Protein AF-A0A7W8D0Y6-F1 (afdb_monomer_lite)

pLDDT: mean 95.3, std 3.11, range [85.56, 98.44]

Secondary structure (DSSP, 8-state):
-HHHHHHHHHH---HHHHHHHHHHHHH--S-SHHHHHHHHHHHHHHHHTT-HHHHHHHHGGGTT----S-HHHHHHHHHHHHHHHHH--

Organism: NCBI:txid915173

Sequence (89 aa):
MNETIQNIMDTVNKKGVQSNCKKILKKCSMKSAKDTGLITELAIWLYVYDYKSEAVSVCDLFKNESFDGNYTLWDNTDHAWCLKARILR

InterPro domains:
  IPR046553 Protein of unknown function DUF6707 [PF20453] (4-89)

Foldseek 3Di:
DLVLLVVCCVPPPDPLSVVLSVVQNPDQPLPDLVNLQSLLSNLVVCVVVVVLVSSLVSLCVCVPPDDPPDPSSVVSNVSSVVSNVVSVD

Radius of gyration: 12.07 Å; chains: 1; bounding box: 25×29×32 Å

Structure (mmCIF, N/CA/C/O backbone):
data_AF-A0A7W8D0Y6-F1
#
_entry.id   AF-A0A7W8D0Y6-F1
#
loop_
_atom_site.group_PDB
_atom_site.id
_atom_site.type_symbol
_atom_site.label_atom_id
_atom_site.label_alt_id
_atom_site.label_comp_id
_atom_site.label_asym_id
_atom_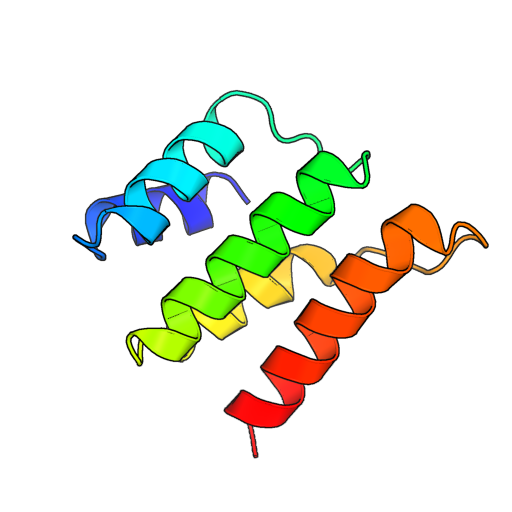site.label_entity_id
_atom_site.label_seq_id
_atom_site.pdbx_PDB_ins_code
_atom_site.Cartn_x
_atom_site.Cartn_y
_atom_site.Cartn_z
_atom_site.occupancy
_atom_site.B_iso_or_equiv
_atom_site.auth_seq_id
_atom_site.auth_comp_id
_atom_site.auth_asym_id
_atom_site.auth_atom_id
_atom_site.pdbx_PDB_model_num
ATOM 1 N N . MET A 1 1 ? -3.006 9.911 -4.217 1.00 88.94 1 MET A N 1
ATOM 2 C CA . MET A 1 1 ? -2.056 9.541 -3.145 1.00 88.94 1 MET A CA 1
ATOM 3 C C . MET A 1 1 ? -2.348 10.301 -1.862 1.00 88.94 1 MET A C 1
ATOM 5 O O . MET A 1 1 ? -2.873 9.682 -0.954 1.00 88.94 1 MET A O 1
ATOM 9 N N . ASN A 1 2 ? -2.060 11.606 -1.777 1.00 93.12 2 ASN A N 1
ATOM 10 C CA . ASN A 1 2 ? -2.131 12.343 -0.503 1.00 93.12 2 ASN A CA 1
ATOM 11 C C . ASN A 1 2 ? -3.493 12.248 0.197 1.00 93.12 2 ASN A C 1
ATOM 13 O O . ASN A 1 2 ? -3.522 11.972 1.386 1.00 93.12 2 ASN A O 1
ATOM 17 N N . GLU A 1 3 ? -4.598 12.388 -0.537 1.00 95.88 3 GLU A N 1
ATOM 18 C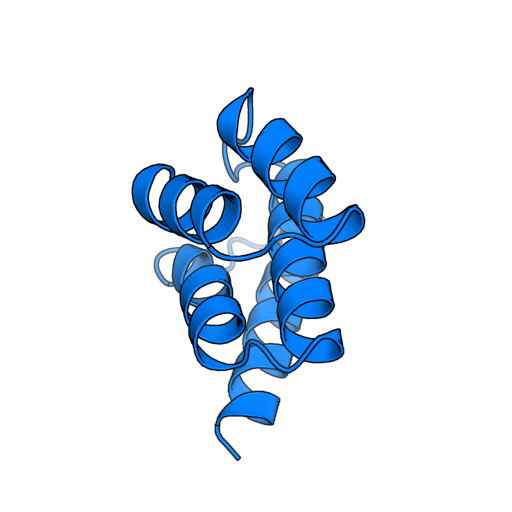 CA . GLU A 1 3 ? -5.952 12.245 0.016 1.00 95.88 3 GLU A CA 1
ATOM 19 C C . GLU A 1 3 ? -6.200 10.849 0.614 1.00 95.88 3 GLU A C 1
ATOM 21 O O . GLU A 1 3 ? -6.595 10.732 1.768 1.00 95.88 3 GLU A O 1
ATOM 26 N N . THR A 1 4 ? -5.873 9.780 -0.122 1.00 96.81 4 THR A N 1
ATOM 27 C CA . THR A 1 4 ? -5.971 8.390 0.359 1.00 96.81 4 THR A CA 1
ATOM 28 C C . THR A 1 4 ? -5.182 8.183 1.652 1.00 96.81 4 THR A C 1
ATOM 30 O O . THR A 1 4 ? -5.688 7.599 2.605 1.00 96.81 4 THR A O 1
ATOM 33 N N . ILE A 1 5 ? -3.943 8.680 1.699 1.00 97.62 5 ILE A N 1
ATOM 34 C CA . ILE A 1 5 ? -3.058 8.520 2.859 1.00 97.62 5 ILE A CA 1
ATOM 35 C C . ILE A 1 5 ? -3.548 9.347 4.051 1.00 97.62 5 ILE A C 1
ATOM 37 O O . ILE A 1 5 ? -3.465 8.878 5.185 1.00 97.62 5 ILE A O 1
ATOM 41 N N . GLN A 1 6 ? -4.068 10.551 3.802 1.00 97.62 6 GLN A N 1
ATOM 42 C CA . GLN A 1 6 ? -4.640 11.409 4.835 1.00 97.62 6 GLN A CA 1
ATOM 43 C C . GLN A 1 6 ? -5.870 10.749 5.463 1.00 97.62 6 GLN A C 1
ATOM 45 O O . GLN A 1 6 ? -5.900 10.576 6.676 1.00 97.62 6 GLN A O 1
ATOM 50 N N . ASN A 1 7 ? -6.799 10.250 4.643 1.00 97.88 7 ASN A N 1
ATOM 51 C CA . ASN A 1 7 ? -7.982 9.537 5.127 1.00 97.88 7 ASN A CA 1
ATOM 52 C C . ASN A 1 7 ? -7.602 8.325 5.992 1.00 97.88 7 ASN A C 1
ATOM 54 O O . ASN A 1 7 ? -8.150 8.153 7.075 1.00 97.88 7 ASN A O 1
ATOM 58 N N . ILE A 1 8 ? -6.620 7.522 5.563 1.00 98.00 8 ILE A N 1
ATOM 59 C CA . ILE A 1 8 ? -6.114 6.386 6.356 1.00 98.00 8 ILE A CA 1
ATOM 60 C C . ILE A 1 8 ? -5.497 6.857 7.678 1.00 98.00 8 ILE A C 1
ATOM 62 O O . ILE A 1 8 ? -5.679 6.216 8.713 1.00 98.00 8 ILE A O 1
ATOM 66 N N . MET A 1 9 ? -4.749 7.963 7.663 1.00 97.06 9 MET A N 1
ATOM 67 C CA . MET A 1 9 ? -4.176 8.532 8.882 1.00 97.06 9 MET A CA 1
ATOM 68 C C . MET A 1 9 ? -5.264 9.018 9.848 1.00 97.06 9 MET A C 1
ATOM 70 O O . MET A 1 9 ? -5.087 8.909 11.057 1.00 97.06 9 MET A O 1
ATOM 74 N N . ASP A 1 10 ? -6.391 9.505 9.346 1.00 97.12 10 ASP A N 1
ATOM 75 C CA . ASP A 1 10 ? -7.473 10.008 10.192 1.00 97.12 10 ASP A CA 1
ATOM 76 C C . ASP A 1 10 ? -8.343 8.875 10.766 1.00 97.12 10 ASP A C 1
ATOM 78 O O . ASP A 1 10 ? -8.849 8.992 11.883 1.00 97.12 10 ASP A O 1
ATOM 82 N N . THR A 1 11 ? -8.474 7.748 10.057 1.00 96.5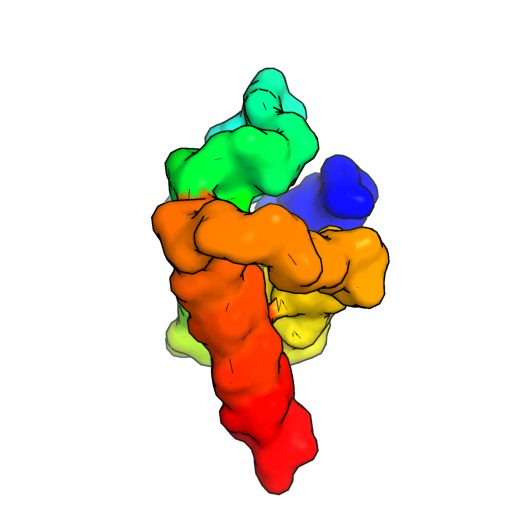0 11 THR A N 1
ATOM 83 C CA . THR A 1 11 ? -9.347 6.631 10.464 1.00 96.50 11 THR A CA 1
ATOM 84 C C . THR A 1 11 ? -8.623 5.487 11.179 1.00 96.50 11 THR A C 1
ATOM 86 O O . THR A 1 11 ? -9.222 4.812 12.020 1.00 96.50 11 THR A O 1
ATOM 89 N N . VAL A 1 12 ? -7.334 5.254 10.904 1.00 97.00 12 VAL A N 1
ATOM 90 C CA . VAL A 1 12 ? -6.594 4.091 11.423 1.00 97.00 12 VAL A CA 1
ATOM 91 C C . VAL A 1 12 ? -5.606 4.492 12.518 1.00 97.00 12 VAL A C 1
ATOM 93 O O . VAL A 1 12 ? -4.439 4.814 12.275 1.00 97.00 12 VAL A O 1
ATOM 96 N N . ASN A 1 13 ? -6.034 4.390 13.779 1.00 95.44 13 ASN A N 1
ATOM 97 C CA . ASN A 1 13 ? -5.196 4.707 14.941 1.00 95.44 13 ASN A CA 1
ATOM 98 C C . ASN A 1 13 ? -4.260 3.544 15.343 1.00 95.44 13 ASN A C 1
ATOM 100 O O . ASN A 1 13 ? -4.414 2.912 16.392 1.00 95.44 13 ASN A O 1
ATOM 104 N N . LYS A 1 14 ? -3.276 3.239 14.489 1.00 97.31 14 LYS A N 1
ATOM 105 C CA . LYS A 1 14 ? -2.209 2.259 14.760 1.00 97.31 14 LYS A CA 1
ATOM 106 C C . LYS A 1 14 ? -0.841 2.902 14.575 1.00 97.31 14 LYS A C 1
ATOM 108 O O . LYS A 1 14 ? -0.573 3.509 13.545 1.00 97.31 14 LYS A O 1
ATOM 113 N N . LYS A 1 15 ? 0.064 2.729 15.544 1.00 93.94 15 LYS A N 1
ATOM 114 C CA . LYS A 1 15 ? 1.378 3.406 15.566 1.00 93.94 15 LYS A CA 1
ATOM 115 C C . LYS A 1 15 ? 2.189 3.220 14.272 1.00 93.94 15 LYS A C 1
ATOM 117 O O . LYS A 1 15 ? 2.754 4.195 13.780 1.00 93.94 15 LYS A O 1
ATOM 122 N N . GLY A 1 16 ? 2.238 1.998 13.730 1.00 91.69 16 GLY A N 1
ATOM 123 C CA . GLY A 1 16 ? 2.945 1.696 12.475 1.00 91.69 16 GLY A CA 1
ATOM 124 C C . GLY A 1 16 ? 2.349 2.438 11.276 1.00 91.69 16 GLY A C 1
ATOM 125 O O . GLY A 1 16 ? 3.063 3.145 10.568 1.00 91.69 16 GLY A O 1
ATOM 126 N N . VAL A 1 17 ? 1.020 2.379 11.138 1.00 97.38 17 VAL A N 1
ATOM 127 C CA . VAL A 1 17 ? 0.255 3.082 10.094 1.00 97.38 17 VAL A CA 1
ATOM 128 C C . VAL A 1 17 ? 0.474 4.592 10.182 1.00 97.38 17 VAL A C 1
ATOM 130 O O . VAL A 1 17 ? 0.926 5.209 9.223 1.00 97.38 17 VAL A O 1
ATOM 133 N N . GLN A 1 18 ? 0.281 5.176 11.365 1.00 97.38 18 GLN A N 1
ATOM 134 C CA . GLN A 1 18 ? 0.471 6.607 11.621 1.00 97.38 18 GLN A CA 1
ATOM 135 C C . GLN A 1 18 ? 1.885 7.086 11.267 1.00 97.38 18 GLN A C 1
ATOM 137 O O . GLN A 1 18 ? 2.063 8.149 10.671 1.00 97.38 18 GLN A O 1
ATOM 142 N N . SER A 1 19 ? 2.912 6.311 11.633 1.00 95.81 19 SER A N 1
ATOM 143 C CA . SER A 1 19 ? 4.302 6.648 11.312 1.00 95.81 19 SER A CA 1
ATOM 144 C C . SER A 1 19 ? 4.543 6.662 9.804 1.00 95.81 19 SER A C 1
ATOM 146 O O . SER A 1 19 ? 5.163 7.598 9.292 1.00 95.81 19 SER A O 1
ATOM 148 N N . ASN A 1 20 ? 4.035 5.657 9.089 1.00 96.12 20 ASN A N 1
ATOM 149 C CA . ASN A 1 20 ? 4.235 5.544 7.650 1.00 96.12 20 ASN A CA 1
ATOM 150 C C . ASN A 1 20 ? 3.431 6.597 6.881 1.00 96.12 20 ASN A C 1
ATOM 152 O O . ASN A 1 20 ? 4.024 7.275 6.042 1.00 96.12 20 ASN A O 1
ATOM 156 N N . CYS A 1 21 ? 2.169 6.859 7.241 1.00 97.69 21 CYS A N 1
ATOM 157 C CA . CYS A 1 21 ? 1.383 7.947 6.648 1.00 97.69 21 CYS A CA 1
ATOM 158 C C . CYS A 1 21 ? 2.104 9.299 6.766 1.00 97.69 21 CYS A C 1
ATOM 160 O O . CYS A 1 21 ? 2.272 9.998 5.769 1.00 97.69 21 CYS A O 1
ATOM 162 N N . LYS A 1 22 ? 2.641 9.633 7.949 1.00 97.25 22 LYS A N 1
ATOM 163 C CA . LYS A 1 22 ? 3.405 10.879 8.158 1.00 97.25 22 LYS A CA 1
ATOM 164 C C . LYS A 1 22 ? 4.659 10.963 7.287 1.00 97.25 22 LYS A C 1
ATOM 166 O O . LYS A 1 22 ? 4.964 12.028 6.751 1.00 97.25 22 LYS A O 1
ATOM 171 N N . LYS A 1 23 ? 5.407 9.862 7.142 1.00 96.06 23 LYS A N 1
ATOM 172 C CA . LYS A 1 23 ? 6.591 9.821 6.262 1.00 96.06 23 LYS A CA 1
ATOM 173 C C . LYS A 1 23 ? 6.198 10.018 4.799 1.00 96.06 23 LYS A C 1
ATOM 175 O O . LYS A 1 23 ? 6.899 10.744 4.094 1.00 96.06 23 LYS A O 1
ATOM 180 N N . ILE A 1 24 ? 5.097 9.394 4.377 1.00 96.62 24 ILE A N 1
ATOM 181 C CA . ILE A 1 24 ? 4.601 9.458 3.004 1.00 96.62 24 ILE A CA 1
ATOM 182 C C . ILE A 1 24 ? 4.154 10.883 2.669 1.00 96.62 24 ILE A C 1
ATOM 184 O O . ILE A 1 24 ? 4.701 11.487 1.748 1.00 96.62 24 ILE A O 1
ATOM 188 N N . LEU A 1 25 ? 3.268 11.465 3.483 1.00 96.69 25 LEU A N 1
ATOM 189 C CA . LEU A 1 25 ? 2.736 12.820 3.282 1.00 96.69 25 LEU A CA 1
ATOM 190 C C . LEU A 1 25 ? 3.820 13.905 3.281 1.00 96.69 25 LEU A C 1
ATOM 192 O O . LEU A 1 25 ? 3.666 14.930 2.625 1.00 96.69 25 LEU A O 1
ATOM 196 N N . LYS A 1 26 ? 4.930 13.694 3.999 1.00 95.38 26 LYS A N 1
ATOM 197 C CA . LYS A 1 26 ? 6.007 14.686 4.095 1.00 95.38 26 LYS A CA 1
ATOM 198 C C . LYS A 1 26 ? 6.847 14.810 2.821 1.00 95.38 26 LYS A C 1
ATOM 200 O O . LYS A 1 26 ? 7.326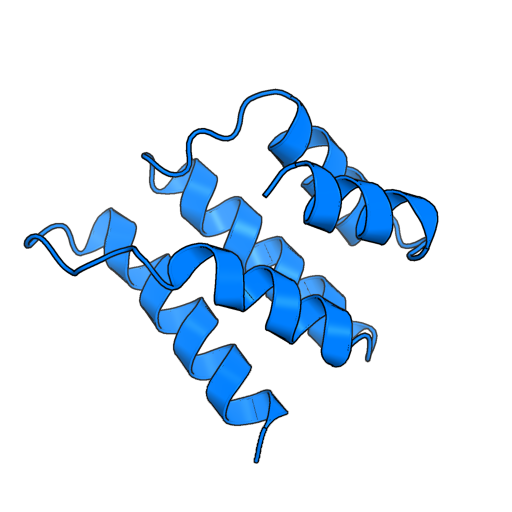 15.906 2.541 1.00 95.38 26 LYS A O 1
ATOM 205 N N . LYS A 1 27 ? 7.150 13.703 2.132 1.00 91.44 27 LYS A N 1
ATOM 206 C CA . LYS A 1 27 ? 8.183 13.711 1.073 1.00 91.44 27 LYS A CA 1
ATOM 207 C C . LYS A 1 27 ? 8.118 12.592 0.030 1.00 91.44 27 LYS A C 1
ATOM 209 O O . LYS A 1 27 ? 9.048 12.488 -0.764 1.00 91.44 27 LYS A O 1
ATOM 214 N N . CYS A 1 28 ? 7.116 11.716 0.063 1.00 92.75 28 CYS A N 1
ATOM 215 C CA . CYS A 1 28 ? 7.080 10.588 -0.864 1.00 92.75 28 CYS A CA 1
ATOM 216 C C . CYS A 1 28 ? 6.813 11.081 -2.286 1.00 92.75 28 CYS A C 1
ATOM 218 O O . CYS A 1 28 ? 5.825 11.767 -2.543 1.00 92.75 28 CYS A O 1
ATOM 220 N N . SER A 1 29 ? 7.710 10.720 -3.198 1.00 90.06 29 SER A N 1
ATOM 221 C CA . SER A 1 29 ? 7.625 11.052 -4.621 1.00 90.06 29 SER A CA 1
ATOM 222 C C . SER A 1 29 ? 7.247 9.855 -5.491 1.00 90.06 29 SER A C 1
ATOM 224 O O . SER A 1 29 ? 7.064 10.021 -6.691 1.00 90.06 29 SER A O 1
ATOM 226 N N . MET A 1 30 ? 7.193 8.656 -4.898 1.00 87.75 30 MET A N 1
ATOM 227 C CA . MET A 1 30 ? 7.058 7.354 -5.569 1.00 87.75 30 MET A CA 1
ATOM 228 C C . MET A 1 30 ? 8.196 6.986 -6.539 1.00 87.75 30 MET A C 1
ATOM 230 O O . MET A 1 30 ? 8.163 5.915 -7.126 1.00 87.75 30 MET A O 1
ATOM 234 N N . LYS A 1 31 ? 9.248 7.807 -6.662 1.00 87.94 31 LYS A N 1
ATOM 235 C CA . LYS A 1 31 ? 10.345 7.610 -7.633 1.00 87.94 31 LYS A CA 1
ATOM 236 C C . LYS A 1 31 ? 11.589 6.921 -7.067 1.00 87.94 31 LYS A C 1
ATOM 238 O O . LYS A 1 31 ? 12.622 6.867 -7.728 1.00 87.94 31 LYS A O 1
ATOM 243 N N . SER A 1 32 ? 11.543 6.448 -5.824 1.00 91.88 32 SER A N 1
ATOM 244 C CA . SER A 1 32 ? 12.687 5.808 -5.167 1.00 91.88 32 SER A CA 1
ATOM 245 C C . SER A 1 32 ? 12.280 4.508 -4.489 1.00 91.88 32 SER A C 1
ATOM 247 O O . SER A 1 32 ? 11.152 4.382 -4.022 1.00 91.88 32 SER A O 1
ATOM 249 N N . ALA A 1 33 ? 13.217 3.564 -4.359 1.00 92.75 33 ALA A N 1
ATOM 250 C CA . ALA A 1 33 ? 12.937 2.263 -3.742 1.00 92.75 33 ALA A CA 1
ATOM 251 C C . ALA A 1 33 ? 12.512 2.417 -2.277 1.00 92.75 33 ALA A C 1
ATOM 253 O O . ALA A 1 33 ? 11.708 1.658 -1.749 1.00 92.75 33 ALA A O 1
ATOM 254 N N . LYS A 1 34 ? 13.015 3.466 -1.623 1.00 94.06 34 LYS A N 1
ATOM 255 C CA . LYS A 1 34 ? 12.591 3.854 -0.282 1.00 94.06 34 LYS A CA 1
ATOM 256 C C . LYS A 1 34 ? 11.134 4.312 -0.247 1.00 94.06 34 LYS A C 1
ATOM 258 O O . LYS A 1 34 ? 10.420 3.969 0.689 1.00 94.06 34 LYS A O 1
ATOM 263 N N . ASP A 1 35 ? 10.711 5.097 -1.232 1.00 94.25 35 ASP A N 1
ATOM 264 C CA . ASP A 1 35 ? 9.334 5.577 -1.329 1.00 94.25 35 ASP A CA 1
ATOM 265 C C . ASP A 1 35 ? 8.372 4.427 -1.652 1.00 94.25 35 ASP A C 1
ATOM 267 O O . ASP A 1 35 ? 7.364 4.272 -0.963 1.00 94.25 35 ASP A O 1
ATOM 271 N N . THR A 1 36 ? 8.703 3.585 -2.637 1.00 94.88 36 THR A N 1
ATOM 272 C CA . THR A 1 36 ? 7.874 2.423 -2.997 1.00 94.88 36 THR A CA 1
ATOM 273 C C . THR A 1 36 ? 7.815 1.400 -1.860 1.00 94.88 36 THR A C 1
ATOM 275 O O . THR A 1 36 ? 6.743 0.874 -1.554 1.00 94.88 36 THR A O 1
ATOM 278 N N . GLY A 1 37 ? 8.927 1.199 -1.148 1.00 95.69 37 GLY A N 1
ATOM 279 C CA . GLY A 1 37 ? 8.985 0.374 0.056 1.00 95.69 37 GLY A CA 1
ATOM 280 C C . GLY A 1 37 ? 8.101 0.907 1.184 1.00 95.69 37 GLY A C 1
ATOM 281 O O . GLY A 1 37 ? 7.364 0.135 1.785 1.00 95.69 37 GLY A O 1
ATOM 282 N N . LEU A 1 38 ? 8.089 2.223 1.434 1.00 96.62 38 LEU A N 1
ATOM 283 C CA . LEU A 1 38 ? 7.220 2.834 2.453 1.00 96.62 38 LEU A CA 1
ATOM 284 C C . LEU A 1 38 ? 5.725 2.652 2.152 1.00 96.62 38 LEU A C 1
ATOM 286 O O . LEU A 1 38 ? 4.946 2.398 3.071 1.00 96.62 38 LEU A O 1
ATOM 290 N N . ILE A 1 39 ? 5.318 2.786 0.886 1.00 96.75 39 ILE A N 1
ATOM 291 C CA . ILE A 1 39 ? 3.924 2.566 0.463 1.00 96.75 39 ILE A CA 1
ATOM 292 C C . ILE A 1 39 ? 3.541 1.094 0.638 1.00 96.75 39 ILE A C 1
ATOM 294 O O . ILE A 1 39 ? 2.486 0.785 1.190 1.00 96.75 39 ILE A O 1
ATOM 298 N N . THR A 1 40 ? 4.424 0.185 0.231 1.00 97.19 40 THR A N 1
ATOM 299 C CA . THR A 1 40 ? 4.208 -1.263 0.361 1.00 97.19 40 THR A CA 1
ATOM 300 C C . THR A 1 40 ? 4.128 -1.682 1.828 1.00 97.19 40 THR A C 1
ATOM 302 O O . THR A 1 40 ? 3.216 -2.406 2.221 1.00 97.19 40 THR A O 1
ATOM 305 N N . GLU A 1 41 ? 5.019 -1.161 2.675 1.00 97.12 41 GLU A N 1
ATOM 306 C CA . GLU A 1 41 ? 5.006 -1.400 4.119 1.00 97.12 41 GLU A CA 1
ATOM 307 C C . GLU A 1 41 ? 3.696 -0.915 4.758 1.00 97.12 41 GLU A C 1
ATOM 309 O O . GLU A 1 41 ? 3.126 -1.600 5.607 1.00 97.12 41 GLU A O 1
ATOM 314 N N . LEU A 1 42 ? 3.180 0.247 4.340 1.00 98.31 42 LEU A N 1
ATOM 315 C CA . LEU A 1 42 ? 1.878 0.734 4.792 1.00 98.31 42 LEU A CA 1
ATOM 316 C C . LEU A 1 42 ? 0.748 -0.242 4.423 1.00 98.31 42 LEU A C 1
ATOM 318 O O . LEU A 1 42 ? -0.064 -0.565 5.291 1.00 98.31 42 LEU A O 1
ATOM 322 N N . ALA A 1 43 ? 0.709 -0.737 3.182 1.00 98.31 43 ALA A N 1
ATOM 323 C CA . ALA A 1 43 ? -0.296 -1.713 2.753 1.00 98.31 43 ALA A CA 1
ATOM 324 C C . ALA A 1 43 ? -0.224 -3.011 3.578 1.00 98.31 43 ALA A C 1
ATOM 326 O O . ALA A 1 43 ? -1.254 -3.524 4.019 1.00 98.31 43 ALA A O 1
ATOM 327 N N . ILE A 1 44 ? 0.990 -3.500 3.859 1.00 97.94 44 ILE A N 1
ATOM 328 C CA . ILE A 1 44 ? 1.215 -4.679 4.707 1.00 97.94 44 ILE A CA 1
ATOM 329 C C . ILE A 1 44 ? 0.695 -4.435 6.127 1.00 97.94 44 ILE A C 1
ATOM 331 O O . ILE A 1 44 ? -0.031 -5.274 6.656 1.00 97.94 44 ILE A O 1
ATOM 335 N N . TRP A 1 45 ? 1.012 -3.293 6.747 1.00 98.06 45 TRP A N 1
ATOM 336 C CA . TRP A 1 45 ? 0.513 -2.971 8.089 1.00 98.06 45 TRP A CA 1
ATOM 337 C C . TRP A 1 45 ? -1.012 -2.908 8.144 1.00 98.06 45 TRP A C 1
ATOM 339 O O . TRP A 1 45 ? -1.607 -3.427 9.088 1.00 98.06 45 TRP A O 1
ATOM 349 N N . LEU A 1 46 ? -1.645 -2.295 7.142 1.00 98.44 46 LEU A N 1
ATOM 350 C CA . LEU A 1 46 ? -3.103 -2.245 7.040 1.00 98.44 46 LEU A CA 1
ATOM 351 C C . LEU A 1 46 ? -3.694 -3.652 6.943 1.00 98.44 46 LEU A C 1
ATOM 353 O O . LEU A 1 46 ? -4.610 -3.975 7.695 1.00 98.44 46 LEU A O 1
ATOM 357 N N . TYR A 1 47 ? -3.113 -4.514 6.106 1.00 97.88 47 TYR A N 1
ATOM 358 C CA . TYR A 1 47 ? -3.531 -5.909 5.990 1.00 97.88 47 TYR A CA 1
ATOM 359 C C . TYR A 1 47 ? -3.360 -6.696 7.297 1.00 97.88 47 TYR A C 1
ATOM 361 O O . TYR A 1 47 ? -4.283 -7.390 7.716 1.00 97.88 47 TYR A O 1
ATOM 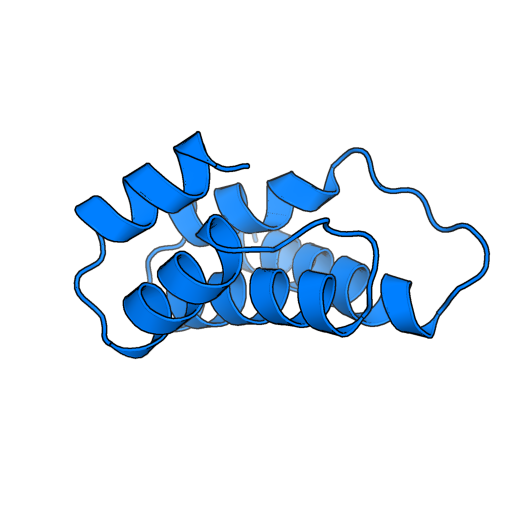369 N N . VAL A 1 48 ? -2.213 -6.562 7.973 1.00 96.88 48 VAL A N 1
ATOM 370 C CA . VAL A 1 48 ? -1.929 -7.226 9.261 1.00 96.88 48 VAL A CA 1
ATOM 371 C C . VAL A 1 48 ? -2.936 -6.824 10.340 1.00 96.88 48 VAL A C 1
ATOM 373 O O . VAL A 1 48 ? -3.279 -7.636 11.196 1.00 96.88 48 VAL A O 1
ATOM 376 N N . TYR A 1 49 ? -3.430 -5.587 10.298 1.00 97.19 49 TYR A N 1
ATOM 377 C CA . TYR A 1 49 ? -4.459 -5.092 11.211 1.00 97.19 49 TYR A CA 1
ATOM 378 C C . TYR A 1 49 ? -5.900 -5.278 10.699 1.00 97.19 49 TYR A C 1
ATOM 380 O O . TYR A 1 49 ? -6.815 -4.726 11.304 1.00 97.19 49 TYR A O 1
ATOM 388 N N . ASP A 1 50 ? -6.101 -6.056 9.631 1.00 96.88 50 ASP A N 1
ATOM 389 C CA . ASP A 1 50 ? -7.394 -6.385 9.007 1.00 96.88 50 ASP A CA 1
ATOM 390 C C . ASP A 1 50 ? -8.145 -5.203 8.346 1.00 96.88 50 ASP A C 1
ATOM 392 O O . ASP A 1 50 ? -9.326 -5.302 8.022 1.00 96.88 50 ASP A O 1
ATOM 396 N N . TYR A 1 51 ? -7.447 -4.105 8.033 1.00 97.88 51 TYR A N 1
ATOM 397 C CA . TYR A 1 51 ? -7.959 -2.986 7.220 1.00 97.88 51 TYR A CA 1
ATOM 398 C C . TYR A 1 51 ? -7.798 -3.281 5.721 1.00 97.88 51 TYR A C 1
ATOM 400 O O . TYR A 1 51 ? -7.003 -2.661 5.008 1.00 97.88 51 TYR A O 1
ATOM 408 N N . LYS A 1 52 ? -8.506 -4.309 5.242 1.00 97.69 52 LYS A N 1
ATOM 409 C CA . LYS A 1 52 ? -8.345 -4.853 3.880 1.00 97.69 52 LYS A CA 1
ATOM 410 C C . LYS A 1 52 ? -8.686 -3.847 2.777 1.00 97.69 52 LYS A C 1
ATOM 412 O O . LYS A 1 52 ? -7.956 -3.772 1.790 1.00 97.69 52 LYS A O 1
ATOM 417 N N . SER A 1 53 ? -9.752 -3.064 2.935 1.00 97.56 53 SER A N 1
ATOM 418 C CA . SER A 1 53 ? -10.165 -2.033 1.969 1.00 97.56 53 SER A CA 1
ATOM 419 C C . SER A 1 53 ? -9.106 -0.948 1.782 1.00 97.56 53 SER A C 1
ATOM 421 O O . SER A 1 53 ? -8.783 -0.547 0.660 1.00 97.56 53 SER A O 1
ATOM 423 N N . GLU A 1 54 ? -8.529 -0.493 2.885 1.00 98.19 54 GLU A N 1
ATOM 424 C CA . GLU A 1 54 ? -7.489 0.521 2.932 1.00 98.19 54 GLU A CA 1
ATOM 425 C C . GLU A 1 54 ? -6.188 -0.037 2.359 1.00 98.19 54 GLU A C 1
ATOM 427 O O . GLU A 1 54 ? -5.544 0.634 1.557 1.00 98.19 54 GLU A O 1
ATOM 432 N N . ALA A 1 55 ? -5.833 -1.282 2.697 1.00 98.38 55 ALA A N 1
ATOM 433 C CA . ALA A 1 55 ? -4.674 -1.961 2.123 1.00 98.38 55 ALA A CA 1
ATOM 434 C C . ALA A 1 55 ? -4.769 -2.039 0.590 1.00 98.38 55 ALA A C 1
ATOM 436 O O . ALA A 1 55 ? -3.819 -1.667 -0.098 1.00 98.38 55 ALA A O 1
ATOM 437 N N . VAL A 1 56 ? -5.929 -2.431 0.046 1.00 98.38 56 VAL A N 1
ATOM 438 C CA . VAL A 1 56 ? -6.175 -2.439 -1.409 1.00 98.38 56 VAL A CA 1
ATOM 439 C C . VAL A 1 56 ? -6.042 -1.037 -2.003 1.00 98.38 56 VAL A C 1
ATOM 441 O O . VAL A 1 56 ? -5.363 -0.868 -3.014 1.00 98.38 56 VAL A O 1
ATOM 444 N N . SER A 1 57 ? -6.616 -0.028 -1.345 1.00 98.19 57 SER A N 1
ATOM 445 C CA . SER A 1 57 ? -6.538 1.370 -1.792 1.00 98.19 57 SER A CA 1
ATOM 446 C C . SER A 1 57 ? -5.098 1.897 -1.831 1.00 98.19 57 SER A C 1
ATOM 448 O O . SER A 1 57 ? -4.759 2.703 -2.697 1.00 98.19 57 SER A O 1
ATOM 450 N N . VAL A 1 58 ? -4.236 1.442 -0.914 1.00 98.00 58 VAL A N 1
ATOM 451 C CA . VAL A 1 58 ? -2.802 1.766 -0.923 1.00 98.00 58 VAL A CA 1
ATOM 452 C C . VAL A 1 58 ? -2.077 1.033 -2.050 1.00 98.00 58 VAL A C 1
ATOM 454 O O . VAL A 1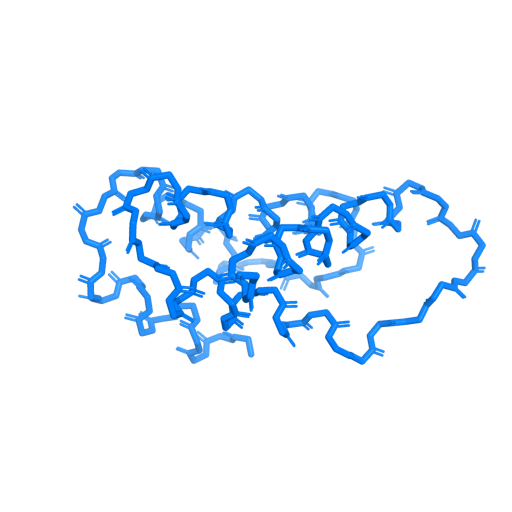 58 ? -1.273 1.658 -2.738 1.00 98.00 58 VAL A O 1
ATOM 457 N N . CYS A 1 59 ? -2.376 -0.247 -2.301 1.00 98.00 59 CYS A N 1
ATOM 458 C CA . CYS A 1 59 ? -1.811 -0.970 -3.447 1.00 98.00 59 CYS A CA 1
ATOM 459 C C . CYS A 1 59 ? -2.173 -0.298 -4.784 1.00 98.00 59 CYS A C 1
ATOM 461 O O . CYS A 1 59 ? -1.327 -0.187 -5.670 1.00 98.00 59 CYS A O 1
ATOM 463 N N . ASP A 1 60 ? -3.395 0.229 -4.907 1.00 97.75 60 ASP A N 1
ATOM 464 C CA . ASP A 1 60 ? -3.874 0.936 -6.103 1.00 97.75 60 ASP A CA 1
ATOM 465 C C . ASP A 1 60 ? -3.141 2.247 -6.407 1.00 97.75 60 ASP A C 1
ATOM 467 O O . ASP A 1 60 ? -3.286 2.794 -7.504 1.00 97.75 60 ASP A O 1
ATOM 471 N N . LEU A 1 61 ? -2.299 2.740 -5.494 1.00 96.56 61 LEU A N 1
ATOM 472 C CA . LEU A 1 61 ? -1.417 3.870 -5.780 1.00 96.56 61 LEU A CA 1
ATOM 473 C C . LEU A 1 61 ? -0.408 3.547 -6.889 1.00 96.56 61 LEU A C 1
ATOM 475 O O . LEU A 1 61 ? -0.017 4.455 -7.616 1.00 96.56 61 LEU A O 1
ATOM 479 N N . PHE A 1 62 ? -0.045 2.273 -7.069 1.00 95.38 62 PHE A N 1
ATOM 480 C CA . PHE A 1 62 ? 0.869 1.824 -8.123 1.00 95.38 62 PHE A CA 1
ATOM 481 C C . PHE A 1 62 ? 0.191 1.545 -9.473 1.00 95.38 62 PHE A C 1
ATOM 483 O O . PHE A 1 62 ? 0.864 1.129 -10.409 1.00 95.38 62 PHE A O 1
ATOM 490 N N . LYS A 1 63 ? -1.124 1.766 -9.621 1.00 93.81 63 LYS A N 1
ATOM 491 C CA . LYS A 1 63 ? -1.889 1.367 -10.825 1.00 93.81 63 LYS A CA 1
ATOM 492 C C . LYS A 1 63 ? -1.359 1.908 -12.160 1.00 93.81 63 LYS A C 1
ATOM 494 O O . LYS A 1 63 ? -1.637 1.322 -13.197 1.00 93.81 63 LYS A O 1
ATOM 499 N N . ASN A 1 64 ? -0.663 3.043 -12.126 1.00 91.25 64 ASN A N 1
ATOM 500 C CA . ASN A 1 64 ? -0.126 3.713 -13.310 1.00 91.25 64 ASN A CA 1
ATOM 501 C C . ASN A 1 64 ? 1.384 3.484 -13.480 1.00 91.25 64 ASN A C 1
ATOM 503 O O . ASN A 1 64 ? 1.963 4.002 -14.432 1.00 91.25 64 ASN A O 1
ATOM 507 N N . GLU A 1 65 ? 2.020 2.754 -12.563 1.00 90.25 65 GLU A N 1
ATOM 508 C CA . GLU A 1 65 ? 3.436 2.425 -12.663 1.00 90.25 65 GLU A CA 1
ATOM 509 C C . GLU A 1 65 ? 3.617 1.223 -13.590 1.00 90.25 65 GLU A C 1
ATOM 511 O O . GLU A 1 65 ? 2.912 0.216 -13.490 1.00 90.25 65 GLU A O 1
ATOM 516 N N . SER A 1 66 ? 4.583 1.325 -14.495 1.00 90.19 66 SER A N 1
ATOM 517 C CA . SER A 1 66 ? 4.953 0.264 -15.427 1.00 90.19 66 SER A CA 1
ATOM 518 C C . SER A 1 66 ? 6.401 -0.132 -15.207 1.00 90.19 66 SER A C 1
ATOM 520 O O . SER A 1 66 ? 7.244 0.729 -14.960 1.00 90.19 66 SER A O 1
ATOM 522 N N . PHE A 1 67 ? 6.702 -1.417 -15.356 1.00 92.00 67 PHE A N 1
ATOM 523 C CA . PHE A 1 67 ? 8.073 -1.892 -15.278 1.00 92.00 67 PHE A CA 1
ATOM 524 C C . PHE A 1 67 ? 8.928 -1.282 -16.398 1.00 92.00 67 PHE A C 1
ATOM 526 O O . PHE A 1 67 ? 8.605 -1.426 -17.577 1.00 92.00 67 PHE A O 1
ATOM 533 N N . ASP A 1 68 ? 10.024 -0.623 -16.024 1.00 91.25 68 ASP A N 1
ATOM 534 C CA . ASP A 1 68 ? 10.947 0.074 -16.930 1.00 91.25 68 ASP A CA 1
ATOM 535 C C . ASP A 1 68 ? 12.333 -0.596 -17.021 1.00 91.25 68 ASP A C 1
ATOM 537 O O . ASP A 1 68 ? 13.247 -0.061 -17.647 1.00 91.25 68 ASP A O 1
ATOM 541 N N . GLY A 1 69 ? 12.504 -1.767 -16.397 1.00 92.06 69 GLY A N 1
ATOM 542 C CA . GLY A 1 69 ? 13.793 -2.452 -16.264 1.00 92.06 69 GLY A CA 1
ATOM 543 C C . GLY A 1 69 ? 14.453 -2.297 -14.888 1.00 92.06 69 GLY A C 1
ATOM 544 O O . GLY A 1 69 ? 15.395 -3.032 -14.584 1.00 92.06 69 GLY A O 1
ATOM 545 N N . ASN A 1 70 ? 13.972 -1.395 -14.025 1.00 90.75 70 ASN A N 1
ATOM 546 C CA . ASN A 1 70 ? 14.528 -1.195 -12.688 1.00 90.75 70 ASN A CA 1
ATOM 547 C C . ASN A 1 70 ? 13.887 -2.118 -11.640 1.00 90.75 70 ASN A C 1
ATOM 549 O O . ASN A 1 70 ? 12.938 -1.753 -10.944 1.00 90.75 70 ASN A O 1
ATOM 553 N N . TYR A 1 71 ? 14.473 -3.300 -11.465 1.00 89.38 71 TYR A N 1
ATOM 554 C CA . TYR A 1 71 ? 14.029 -4.277 -10.465 1.00 89.38 71 TYR A CA 1
ATOM 555 C C . TYR A 1 71 ? 14.054 -3.747 -9.024 1.00 89.38 71 TYR A C 1
ATOM 557 O O . TYR A 1 71 ? 13.176 -4.068 -8.235 1.00 89.38 71 TYR A O 1
ATOM 565 N N . THR A 1 72 ? 14.986 -2.847 -8.688 1.00 87.06 72 THR A N 1
ATOM 566 C CA . THR A 1 72 ? 15.081 -2.301 -7.319 1.00 87.06 72 THR A CA 1
ATOM 567 C C . THR A 1 72 ? 13.836 -1.492 -6.939 1.00 87.06 72 THR A C 1
ATOM 569 O O . THR A 1 72 ? 13.432 -1.471 -5.777 1.00 87.06 72 THR A O 1
ATOM 572 N N . LEU A 1 73 ? 13.232 -0.791 -7.904 1.00 85.56 73 LEU A N 1
ATOM 573 C CA . LEU A 1 73 ? 11.956 -0.103 -7.701 1.00 85.56 73 LEU A CA 1
ATOM 574 C C . LEU A 1 73 ? 10.784 -1.077 -7.777 1.00 85.56 73 LEU A C 1
ATOM 576 O O . LEU A 1 73 ? 9.878 -1.003 -6.941 1.00 85.56 73 LEU A O 1
ATOM 580 N N . TRP A 1 74 ? 10.831 -1.963 -8.773 1.00 93.19 74 TRP A N 1
ATOM 581 C CA . TRP A 1 74 ? 9.734 -2.845 -9.140 1.00 93.19 74 TRP A CA 1
ATOM 582 C C . TRP A 1 74 ? 9.398 -3.880 -8.071 1.00 93.19 74 TRP A C 1
ATOM 584 O O . TRP A 1 74 ? 8.218 -4.131 -7.858 1.00 93.19 74 TRP A O 1
ATOM 594 N N . ASP A 1 75 ? 10.382 -4.414 -7.344 1.00 94.38 75 ASP A N 1
ATOM 595 C CA . ASP A 1 75 ? 10.155 -5.456 -6.330 1.00 94.38 75 ASP A CA 1
ATOM 596 C C . ASP A 1 75 ? 9.114 -5.041 -5.274 1.00 94.38 75 ASP A C 1
ATOM 598 O O . ASP A 1 75 ? 8.272 -5.837 -4.859 1.00 94.38 75 ASP A O 1
ATOM 602 N N . ASN A 1 76 ? 9.114 -3.769 -4.864 1.00 95.44 76 ASN A N 1
ATOM 603 C CA . ASN A 1 76 ? 8.115 -3.254 -3.924 1.00 95.44 76 ASN A CA 1
ATOM 604 C C . ASN A 1 76 ? 6.721 -3.171 -4.563 1.00 95.44 76 ASN A C 1
ATOM 606 O O . ASN A 1 76 ? 5.724 -3.543 -3.944 1.00 95.44 76 ASN A O 1
ATOM 610 N N . THR A 1 77 ? 6.648 -2.704 -5.809 1.00 95.12 77 THR A N 1
ATOM 611 C CA . THR A 1 77 ? 5.396 -2.622 -6.568 1.00 95.12 77 THR A CA 1
ATOM 612 C C . THR A 1 77 ? 4.805 -4.010 -6.815 1.00 95.12 77 THR A C 1
ATOM 614 O O . THR A 1 77 ? 3.614 -4.214 -6.582 1.00 95.12 77 THR A O 1
ATOM 617 N N . ASP A 1 78 ? 5.628 -4.980 -7.211 1.00 96.00 78 ASP A N 1
ATOM 618 C CA . ASP A 1 78 ? 5.232 -6.376 -7.399 1.00 96.00 78 ASP A CA 1
ATOM 619 C C . ASP A 1 78 ? 4.694 -6.994 -6.100 1.00 96.00 78 ASP A C 1
ATOM 621 O O . ASP A 1 78 ? 3.618 -7.598 -6.080 1.00 96.00 78 ASP A O 1
ATOM 625 N N . HIS A 1 79 ? 5.364 -6.743 -4.972 1.00 96.69 79 HIS A N 1
ATOM 626 C CA . HIS A 1 79 ? 4.891 -7.193 -3.665 1.00 96.69 79 HIS A CA 1
ATOM 627 C C . HIS A 1 79 ? 3.530 -6.571 -3.304 1.00 96.69 79 HIS A C 1
ATOM 629 O O . HIS A 1 79 ? 2.633 -7.277 -2.835 1.00 96.69 79 HIS A O 1
ATOM 635 N N . ALA A 1 80 ? 3.317 -5.278 -3.569 1.00 97.31 80 ALA A N 1
ATOM 636 C CA . ALA A 1 80 ? 2.015 -4.642 -3.359 1.00 97.31 80 ALA A CA 1
ATOM 637 C C . ALA A 1 80 ? 0.907 -5.293 -4.214 1.00 97.31 80 ALA A C 1
ATOM 639 O O . ALA A 1 80 ? -0.202 -5.520 -3.716 1.00 97.31 80 ALA A O 1
ATOM 640 N N . TRP A 1 81 ? 1.201 -5.668 -5.463 1.00 97.19 81 TRP A N 1
ATOM 641 C CA . TRP A 1 81 ? 0.262 -6.402 -6.319 1.00 97.19 81 TRP A CA 1
ATOM 642 C C . TRP A 1 81 ? -0.030 -7.813 -5.809 1.00 97.19 81 TRP A C 1
ATOM 644 O O . TRP A 1 81 ? -1.198 -8.204 -5.738 1.00 97.19 81 TRP A O 1
ATOM 654 N N . CYS A 1 82 ? 0.995 -8.550 -5.379 1.00 97.62 82 CYS A N 1
ATOM 655 C CA . CYS A 1 82 ? 0.832 -9.867 -4.766 1.00 97.62 82 CYS A CA 1
ATOM 656 C C . CYS A 1 82 ? -0.032 -9.800 -3.497 1.00 97.62 82 CYS A C 1
ATOM 658 O O . CYS A 1 82 ? -0.921 -10.634 -3.295 1.00 97.62 82 CYS A O 1
ATOM 660 N N . LEU A 1 83 ? 0.177 -8.778 -2.661 1.00 98.25 83 LEU A N 1
ATOM 661 C CA . LEU A 1 83 ? -0.649 -8.531 -1.481 1.00 98.25 83 LEU A CA 1
ATOM 662 C C . LEU A 1 83 ? -2.105 -8.247 -1.869 1.00 98.25 83 LEU A C 1
ATOM 664 O O . LEU A 1 83 ? -3.015 -8.845 -1.294 1.00 98.25 83 LEU A O 1
ATOM 668 N N . LYS A 1 84 ? -2.340 -7.386 -2.865 1.00 98.06 84 LYS A N 1
ATOM 669 C CA . LYS A 1 84 ? -3.693 -7.093 -3.356 1.00 98.06 84 LYS A CA 1
ATOM 670 C C . LYS A 1 84 ? -4.391 -8.360 -3.857 1.00 98.06 84 LYS A C 1
ATOM 672 O O . LYS A 1 84 ? -5.530 -8.614 -3.470 1.00 98.06 84 LYS A O 1
ATOM 677 N N . ALA A 1 85 ? -3.707 -9.176 -4.659 1.00 97.75 85 ALA A N 1
ATOM 678 C CA . ALA A 1 85 ? -4.235 -10.448 -5.150 1.00 97.75 85 ALA A CA 1
ATOM 679 C C . ALA A 1 85 ? -4.605 -11.401 -4.001 1.00 97.75 85 ALA A C 1
ATOM 681 O O . ALA A 1 85 ? -5.638 -12.063 -4.055 1.00 97.75 85 ALA A O 1
ATOM 682 N N . ARG A 1 86 ? -3.804 -11.431 -2.927 1.00 96.94 86 ARG A N 1
ATOM 683 C CA . ARG A 1 86 ? -4.102 -12.210 -1.718 1.00 96.94 86 ARG A CA 1
ATOM 684 C C . ARG A 1 86 ? -5.339 -11.707 -0.970 1.00 96.94 86 ARG A C 1
ATOM 686 O O . ARG A 1 86 ? -6.063 -12.529 -0.421 1.00 96.94 86 ARG A O 1
ATOM 693 N N . ILE A 1 87 ? -5.554 -10.393 -0.896 1.00 97.62 87 ILE A N 1
ATOM 694 C CA . ILE A 1 87 ? -6.703 -9.802 -0.188 1.00 97.62 87 ILE A CA 1
ATOM 695 C C . ILE A 1 87 ? -8.018 -10.071 -0.927 1.00 97.62 87 ILE A C 1
ATOM 697 O O . ILE A 1 87 ? -9.043 -10.259 -0.281 1.00 97.62 87 ILE A O 1
ATOM 701 N N . LEU A 1 88 ? -7.985 -10.062 -2.262 1.00 95.81 88 LEU A N 1
ATOM 702 C CA . LEU A 1 88 ? -9.167 -10.217 -3.118 1.00 95.81 88 LEU A CA 1
ATOM 703 C C . LEU A 1 88 ? -9.520 -11.678 -3.445 1.00 95.81 88 LEU A C 1
ATOM 705 O O . LEU A 1 88 ? -10.484 -11.911 -4.173 1.00 95.81 88 LEU A O 1
ATOM 709 N N . ARG A 1 89 ? -8.732 -12.637 -2.953 1.00 89.81 89 ARG A N 1
ATOM 710 C CA . ARG A 1 89 ? -9.000 -14.072 -3.081 1.00 89.81 89 ARG A CA 1
ATOM 711 C C . ARG A 1 89 ? -10.051 -14.525 -2.074 1.00 89.81 89 ARG A C 1
ATOM 713 O O . ARG A 1 89 ? -10.893 -15.354 -2.480 1.00 89.81 89 ARG A O 1
#